Protein AF-A0A7W2U555-F1 (afdb_monomer)

Secondary structure (DSSP, 8-state):
-PPSEEEE-TTS-EEEE-EEEE-TTT--EEEE-

Foldseek 3Di:
DDDFAWDADPVGDIDTFDDWDQDPVPRDIDTDD

Sequence (33 aa):
MLKIGRYQHFKGNFYQVLHLATHSETEETMVVY

Mean predicted aligned error: 2.47 Å

pLDDT: mean 96.27, std 3.3, range [79.81, 98.31]

Structure (mmCIF, N/CA/C/O backbone):
data_AF-A0A7W2U555-F1
#
_entry.id   AF-A0A7W2U555-F1
#
loop_
_atom_site.group_PDB
_atom_site.id
_atom_site.type_symbol
_atom_site.label_atom_id
_atom_site.label_alt_id
_atom_site.label_comp_id
_atom_site.label_asym_id
_atom_site.label_entity_id
_atom_site.label_seq_id
_atom_site.pdbx_PDB_ins_code
_atom_site.Cartn_x
_atom_site.Cartn_y
_atom_site.Cartn_z
_atom_site.occupancy
_atom_site.B_iso_or_equiv
_atom_site.auth_seq_id
_atom_site.auth_comp_id
_atom_site.auth_asym_id
_atom_site.auth_atom_id
_atom_site.pdbx_PDB_model_num
ATOM 1 N N . MET A 1 1 ? 3.855 -8.240 6.090 1.00 79.81 1 MET A N 1
ATOM 2 C CA . MET A 1 1 ? 2.901 -8.422 4.976 1.00 79.81 1 MET A CA 1
ATOM 3 C C . MET A 1 1 ? 1.606 -7.713 5.352 1.00 79.81 1 MET A C 1
ATOM 5 O O . MET A 1 1 ? 1.106 -7.966 6.445 1.00 79.81 1 MET A O 1
ATOM 9 N N . LEU A 1 2 ? 1.138 -6.759 4.541 1.00 90.81 2 LEU A N 1
ATOM 10 C CA . LEU A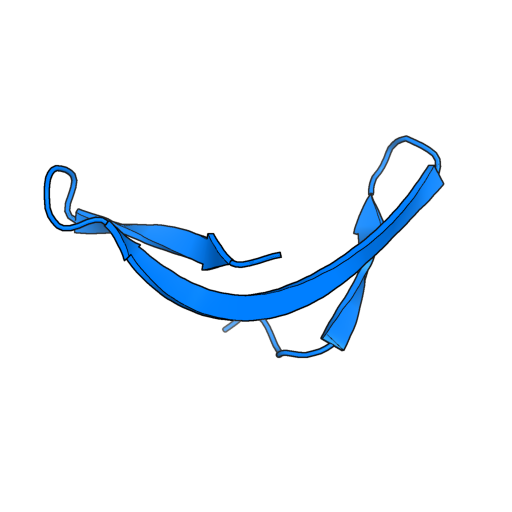 1 2 ? -0.111 -6.031 4.807 1.00 90.81 2 LEU A CA 1
ATOM 11 C C . LEU A 1 2 ? -1.297 -7.003 4.693 1.00 90.81 2 LEU A C 1
ATOM 13 O O . LEU A 1 2 ? -1.279 -7.884 3.834 1.00 90.81 2 LEU A O 1
ATOM 17 N N . LYS A 1 3 ? -2.301 -6.878 5.566 1.00 94.00 3 LYS A N 1
ATOM 18 C CA . LYS A 1 3 ? -3.502 -7.721 5.521 1.00 94.00 3 LYS A CA 1
ATOM 19 C C . LYS A 1 3 ? -4.586 -7.051 4.677 1.00 94.00 3 LYS A C 1
ATOM 21 O O . LYS A 1 3 ? -4.678 -5.831 4.632 1.00 94.00 3 LYS A O 1
ATOM 26 N N . ILE A 1 4 ? -5.423 -7.864 4.044 1.00 96.62 4 ILE A N 1
ATOM 27 C CA . ILE A 1 4 ? -6.674 -7.413 3.423 1.00 96.62 4 ILE A CA 1
ATOM 28 C C . ILE A 1 4 ? -7.608 -6.948 4.546 1.00 96.62 4 ILE A C 1
ATOM 30 O O . ILE A 1 4 ? -7.682 -7.595 5.595 1.00 96.62 4 ILE A O 1
ATOM 34 N N . GLY A 1 5 ? -8.302 -5.827 4.358 1.00 97.06 5 GLY A N 1
ATOM 35 C CA . GLY A 1 5 ? -9.149 -5.265 5.408 1.00 97.06 5 GLY A CA 1
ATOM 36 C C . GLY A 1 5 ? -9.414 -3.774 5.264 1.00 97.06 5 GLY A C 1
ATOM 37 O O . GLY A 1 5 ? -8.949 -3.121 4.333 1.00 97.06 5 GLY A O 1
ATOM 38 N N . ARG A 1 6 ? -10.165 -3.234 6.223 1.00 97.69 6 ARG A N 1
ATOM 39 C CA . ARG A 1 6 ? -10.482 -1.810 6.296 1.00 97.69 6 ARG A CA 1
ATOM 40 C C . ARG A 1 6 ? -9.366 -1.057 7.010 1.00 97.69 6 ARG A C 1
ATOM 42 O O . ARG A 1 6 ? -8.996 -1.407 8.128 1.00 97.69 6 ARG A O 1
ATOM 49 N N . TYR A 1 7 ? -8.890 0.010 6.386 1.00 97.44 7 TYR A N 1
ATOM 50 C CA . TYR A 1 7 ? -7.851 0.892 6.907 1.00 97.44 7 TYR A CA 1
ATOM 51 C C . TYR A 1 7 ? -8.352 2.333 6.949 1.00 97.44 7 TYR A C 1
ATOM 53 O O . TYR A 1 7 ? -9.219 2.731 6.171 1.00 97.44 7 TYR A O 1
ATOM 61 N N . GLN A 1 8 ? -7.799 3.121 7.867 1.00 97.56 8 GLN A N 1
ATOM 62 C CA . GLN A 1 8 ? -8.022 4.560 7.917 1.00 97.56 8 GLN A CA 1
ATOM 63 C C . GLN A 1 8 ? -6.819 5.267 7.295 1.00 97.56 8 GLN A C 1
ATOM 65 O O . GLN A 1 8 ? -5.681 5.076 7.722 1.00 97.56 8 GLN A O 1
ATOM 70 N N . HIS A 1 9 ? -7.069 6.078 6.275 1.00 96.25 9 HIS A N 1
ATOM 71 C CA . HIS A 1 9 ? -6.072 6.974 5.716 1.00 96.25 9 HIS A CA 1
ATOM 72 C C . HIS A 1 9 ? -5.718 8.051 6.740 1.00 96.25 9 HIS A C 1
ATOM 74 O O . HIS A 1 9 ? -6.572 8.489 7.510 1.00 96.25 9 HIS A O 1
ATOM 80 N N . PHE A 1 10 ? -4.485 8.553 6.705 1.00 96.06 10 PHE A N 1
ATOM 81 C CA . P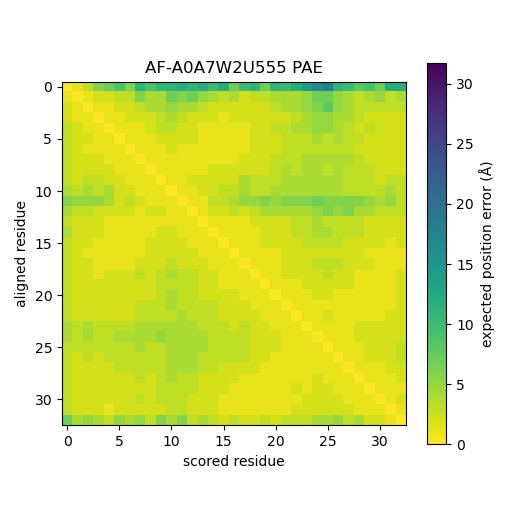HE A 1 10 ? -4.027 9.562 7.665 1.00 96.06 10 PHE A CA 1
ATOM 82 C C . PHE A 1 10 ? -4.864 10.858 7.638 1.00 96.06 10 PHE A C 1
ATOM 84 O O . PHE A 1 10 ? -4.909 11.585 8.622 1.00 96.06 10 PHE A O 1
ATOM 91 N N . LYS A 1 11 ? -5.567 11.131 6.526 1.00 97.50 11 LYS A N 1
ATOM 92 C CA . LYS A 1 11 ? -6.526 12.249 6.388 1.00 97.50 11 LYS A CA 1
ATOM 93 C C . LYS A 1 11 ? -7.933 11.946 6.935 1.00 97.50 11 LYS A C 1
ATOM 95 O O . LYS A 1 11 ? -8.856 12.707 6.679 1.00 97.50 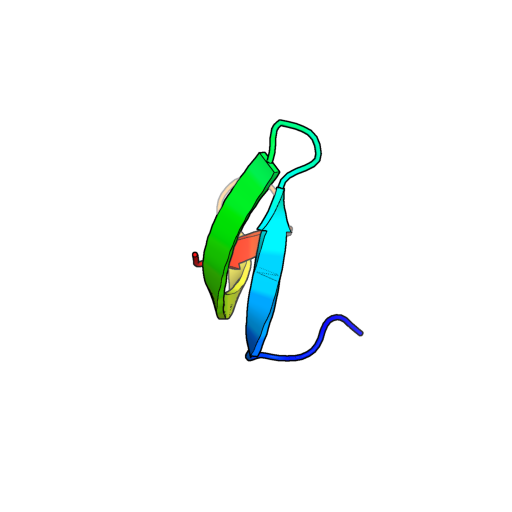11 LYS A O 1
ATOM 100 N N . GLY A 1 12 ? -8.125 10.828 7.629 1.00 97.25 12 GLY A N 1
ATOM 101 C CA . GLY A 1 12 ? -9.363 10.476 8.330 1.00 97.25 12 GLY A CA 1
ATOM 102 C C . GLY A 1 12 ? -10.326 9.562 7.565 1.00 97.25 12 GLY A C 1
ATOM 103 O O . GLY A 1 12 ? -11.071 8.827 8.210 1.00 97.25 12 GLY A O 1
ATOM 104 N N . ASN A 1 13 ? -10.291 9.546 6.228 1.00 97.62 13 ASN A N 1
ATOM 105 C CA . ASN A 1 13 ? -11.166 8.697 5.407 1.00 97.62 13 ASN A CA 1
ATOM 106 C C . ASN A 1 13 ? -10.823 7.205 5.528 1.00 97.62 13 ASN A C 1
ATOM 108 O O . ASN A 1 13 ? -9.658 6.838 5.665 1.00 97.62 13 ASN A O 1
ATOM 112 N N . PHE A 1 14 ? -11.832 6.338 5.423 1.00 97.81 14 PHE A N 1
ATOM 113 C CA . PHE A 1 14 ? -11.647 4.886 5.413 1.00 97.81 14 PHE A CA 1
ATOM 114 C C . PHE A 1 14 ? -11.606 4.331 3.992 1.00 97.81 14 PHE A C 1
ATOM 116 O O . PHE A 1 14 ? -12.367 4.777 3.137 1.00 97.81 14 PHE A O 1
ATOM 123 N N . TYR A 1 15 ? -10.775 3.311 3.788 1.00 97.12 15 TYR A N 1
ATOM 124 C CA . TYR A 1 15 ? -10.657 2.561 2.536 1.00 97.12 15 TYR A CA 1
ATOM 125 C C . TYR A 1 15 ? -10.520 1.066 2.835 1.00 97.12 15 TYR A C 1
ATOM 127 O O . TYR A 1 15 ? -10.189 0.679 3.961 1.00 97.12 15 TYR A O 1
ATOM 135 N N . GLN A 1 16 ? -10.792 0.222 1.844 1.00 97.38 16 GLN A N 1
ATOM 136 C CA . GLN A 1 16 ? -10.747 -1.230 1.976 1.00 97.38 16 GLN A CA 1
ATOM 137 C C . GLN A 1 16 ? -9.634 -1.774 1.088 1.00 97.38 16 GLN A C 1
ATOM 139 O O . GLN A 1 16 ? -9.759 -1.782 -0.124 1.00 97.38 16 GLN A O 1
ATOM 144 N N . VAL A 1 17 ? -8.576 -2.304 1.690 1.00 97.25 17 VAL A N 1
ATOM 145 C CA . VAL A 1 17 ? -7.569 -3.060 0.946 1.00 97.25 17 VAL A CA 1
ATOM 146 C C . VAL A 1 17 ? -8.209 -4.354 0.463 1.00 97.25 17 VAL A C 1
ATOM 148 O O . VAL A 1 17 ? -8.666 -5.154 1.286 1.00 97.25 17 VAL A O 1
ATOM 151 N N . LEU A 1 18 ? -8.239 -4.541 -0.854 1.00 97.44 18 LEU A N 1
ATOM 152 C CA . LEU A 1 18 ? -8.752 -5.733 -1.525 1.00 97.44 18 LEU A CA 1
ATOM 153 C C . LEU A 1 18 ? -7.626 -6.742 -1.760 1.00 97.44 18 LEU A C 1
ATOM 155 O O . LEU A 1 18 ? -7.776 -7.910 -1.416 1.00 97.44 18 LEU A O 1
ATOM 159 N N . HIS A 1 19 ? -6.494 -6.287 -2.309 1.00 96.62 19 HIS A N 1
ATOM 160 C CA . HIS A 1 19 ? -5.365 -7.142 -2.687 1.00 96.62 19 HIS A CA 1
ATOM 161 C C . HIS A 1 19 ? -4.024 -6.402 -2.585 1.00 96.62 19 HIS A C 1
ATOM 163 O O . HIS A 1 19 ? -3.967 -5.170 -2.595 1.00 96.62 19 HIS A O 1
ATOM 169 N N . LEU A 1 20 ? -2.940 -7.177 -2.537 1.00 96.31 20 LEU A N 1
ATOM 170 C CA . LEU A 1 20 ? -1.592 -6.710 -2.851 1.00 96.31 20 LEU A CA 1
ATOM 171 C C . LEU A 1 20 ? -1.245 -7.192 -4.256 1.00 96.31 20 LEU A C 1
ATOM 173 O O . LEU A 1 20 ? -1.425 -8.374 -4.549 1.00 96.31 20 LEU A O 1
ATOM 177 N N . ALA A 1 21 ? -0.763 -6.292 -5.104 1.00 96.50 21 ALA A N 1
ATOM 178 C CA . ALA A 1 21 ? -0.388 -6.601 -6.477 1.00 96.50 21 ALA A CA 1
ATOM 179 C C . ALA A 1 21 ? 1.035 -6.122 -6.760 1.00 96.50 21 ALA A C 1
ATOM 181 O O . ALA A 1 21 ? 1.482 -5.121 -6.202 1.00 96.50 21 ALA A O 1
ATOM 182 N N . THR A 1 22 ? 1.732 -6.829 -7.643 1.00 97.81 22 THR A N 1
ATOM 183 C CA . THR A 1 22 ? 3.005 -6.371 -8.203 1.00 97.81 22 THR A CA 1
ATOM 184 C C . THR A 1 22 ? 2.710 -5.554 -9.452 1.00 97.81 22 THR A C 1
ATOM 186 O O . THR A 1 22 ? 2.050 -6.044 -10.370 1.00 97.81 22 THR A O 1
ATOM 189 N N . HIS A 1 23 ? 3.177 -4.311 -9.486 1.00 98.00 23 HIS A N 1
ATOM 190 C CA . HIS A 1 23 ? 3.068 -3.468 -10.665 1.00 98.00 23 HIS A CA 1
ATOM 191 C C . HIS A 1 23 ? 4.010 -3.991 -11.753 1.00 98.00 23 HIS A C 1
ATOM 193 O O . HIS A 1 23 ? 5.213 -4.064 -11.538 1.00 98.00 23 HIS A O 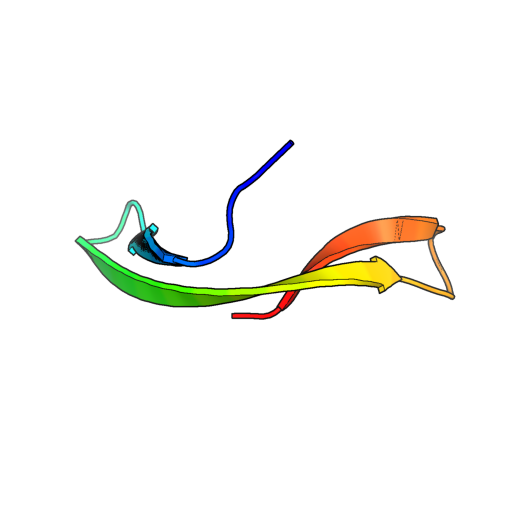1
ATOM 199 N N . SER A 1 24 ? 3.486 -4.389 -12.913 1.00 97.56 24 SER A N 1
ATOM 200 C CA . SER A 1 24 ? 4.277 -5.106 -13.927 1.00 97.56 24 SER A CA 1
ATOM 201 C C . SER A 1 24 ? 5.369 -4.265 -14.584 1.00 97.56 24 SER A C 1
ATOM 203 O O . SER A 1 24 ? 6.339 -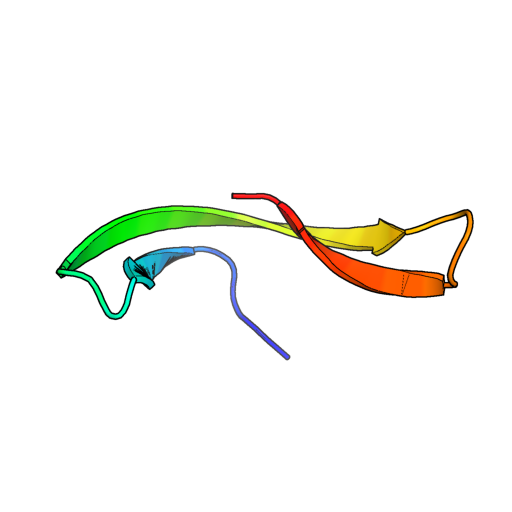4.824 -15.079 1.00 97.56 24 SER A O 1
ATOM 205 N N . GLU A 1 25 ? 5.214 -2.940 -14.616 1.00 98.31 25 GLU A N 1
ATOM 206 C CA . GLU A 1 25 ? 6.190 -2.045 -15.250 1.00 98.31 25 GLU A CA 1
ATOM 207 C C . GLU A 1 25 ? 7.340 -1.660 -14.310 1.00 98.31 25 GLU A C 1
ATOM 209 O O . GLU A 1 25 ? 8.440 -1.388 -14.781 1.00 98.31 25 GLU A O 1
ATOM 214 N N . THR A 1 26 ? 7.099 -1.627 -12.992 1.00 98.00 26 THR A N 1
ATOM 215 C C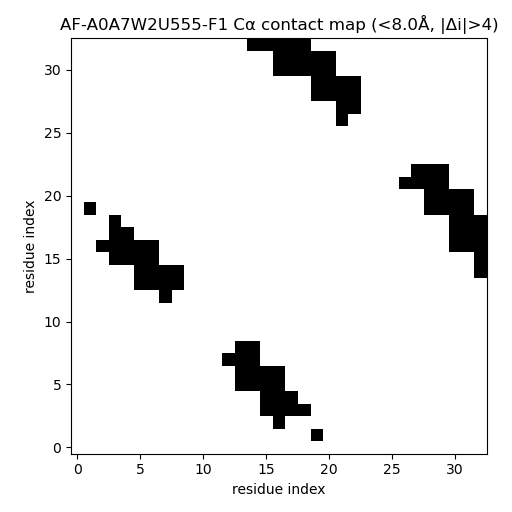A . THR A 1 26 ? 8.094 -1.177 -11.994 1.00 98.00 26 THR A CA 1
ATOM 216 C C . THR A 1 26 ? 8.492 -2.246 -10.979 1.00 98.00 26 THR A C 1
ATOM 218 O O . THR A 1 26 ? 9.389 -2.016 -10.177 1.00 98.00 26 THR A O 1
ATOM 221 N N . GLU A 1 27 ? 7.829 -3.404 -10.994 1.00 97.94 27 GLU A N 1
ATOM 222 C CA . GLU A 1 27 ? 7.960 -4.504 -10.026 1.00 97.94 27 GLU A CA 1
ATOM 223 C C . GLU A 1 27 ? 7.650 -4.122 -8.564 1.00 97.94 27 GLU A C 1
ATOM 225 O O . GLU A 1 27 ? 7.862 -4.902 -7.632 1.00 97.94 27 GLU A O 1
ATOM 230 N N . GLU A 1 28 ? 7.082 -2.940 -8.335 1.00 98.12 28 GLU A N 1
ATOM 231 C CA . GLU A 1 28 ? 6.754 -2.459 -6.997 1.00 98.12 28 GLU A CA 1
ATOM 232 C C . GLU A 1 28 ? 5.503 -3.149 -6.441 1.00 98.12 28 GLU A C 1
ATOM 234 O O . GLU A 1 28 ? 4.535 -3.429 -7.150 1.00 98.12 28 GLU A O 1
ATOM 239 N N . THR A 1 29 ? 5.490 -3.396 -5.130 1.00 96.88 29 THR A N 1
ATOM 240 C CA . THR A 1 29 ? 4.287 -3.887 -4.447 1.00 96.88 29 THR A CA 1
ATOM 241 C C . THR A 1 29 ? 3.334 -2.727 -4.185 1.00 96.88 29 THR A C 1
ATOM 243 O O . THR A 1 29 ? 3.663 -1.803 -3.442 1.00 96.88 29 THR A O 1
ATOM 246 N N . MET A 1 30 ? 2.127 -2.808 -4.735 1.00 96.62 30 MET A N 1
ATOM 247 C CA . MET A 1 30 ? 1.079 -1.806 -4.579 1.00 96.62 30 MET A CA 1
ATOM 248 C C . MET A 1 30 ? -0.156 -2.380 -3.884 1.00 96.62 30 MET A C 1
ATOM 250 O O . MET A 1 30 ? -0.443 -3.580 -3.922 1.00 96.62 30 MET A O 1
ATOM 254 N N . VAL A 1 31 ? -0.901 -1.487 -3.239 1.00 97.00 31 VAL A N 1
ATOM 255 C CA . VAL A 1 31 ? -2.183 -1.791 -2.607 1.00 97.00 31 VAL A CA 1
ATOM 256 C C . VAL A 1 31 ? -3.301 -1.523 -3.606 1.00 97.00 31 VAL A C 1
ATOM 258 O O . VAL A 1 31 ? -3.402 -0.418 -4.134 1.00 97.00 31 VAL A O 1
ATOM 261 N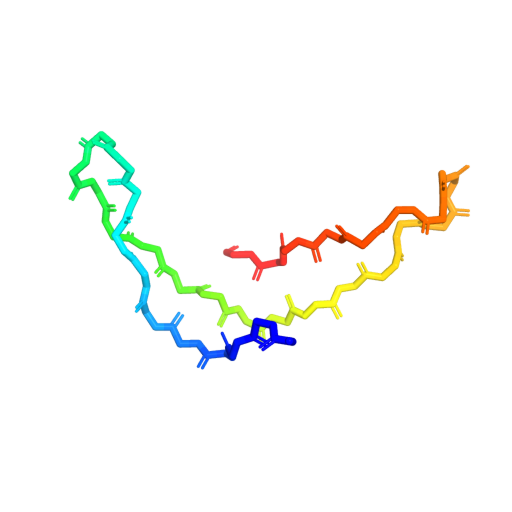 N . VAL A 1 32 ? -4.171 -2.509 -3.809 1.00 96.19 32 VAL A N 1
ATOM 262 C CA . VAL A 1 32 ? -5.450 -2.326 -4.505 1.00 96.19 32 VAL A CA 1
ATOM 263 C C . VAL A 1 32 ? -6.503 -2.011 -3.442 1.00 96.19 32 VAL A C 1
ATOM 265 O O . VAL A 1 32 ? -6.755 -2.856 -2.576 1.00 96.19 32 VAL A O 1
ATOM 268 N N . TYR A 1 33 ? -7.056 -0.795 -3.469 1.00 92.44 33 TYR A N 1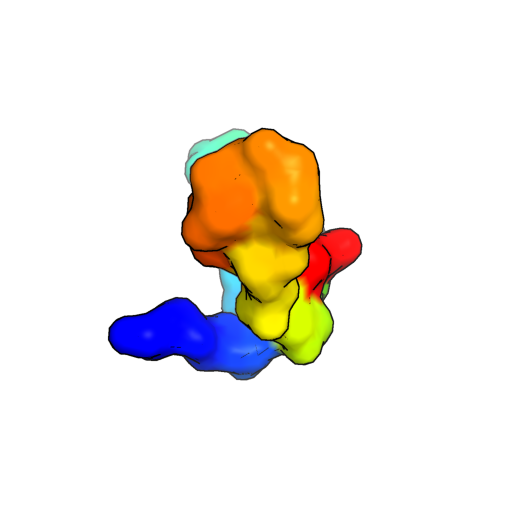
ATOM 269 C CA . TYR A 1 33 ? -7.969 -0.242 -2.458 1.00 92.44 33 TYR A CA 1
ATOM 270 C C . TYR A 1 33 ? -9.304 0.231 -3.041 1.00 92.44 33 TYR A C 1
ATOM 272 O O . TYR A 1 33 ? -9.381 0.380 -4.280 1.00 92.44 33 TYR A O 1
#

Nearest PDB structures (foldseek):
  3be3-assembly1_B-2  TM=9.482E-01  e=4.017E-01  Bordetella bronchiseptica RB50
  4ec7-assembly1_B  TM=5.715E-01  e=2.040E+00  Naja atra
  4efv-assembly1_B  TM=5.785E-01  e=4.171E+00  Lama glama
  6az5-assembly1_A  TM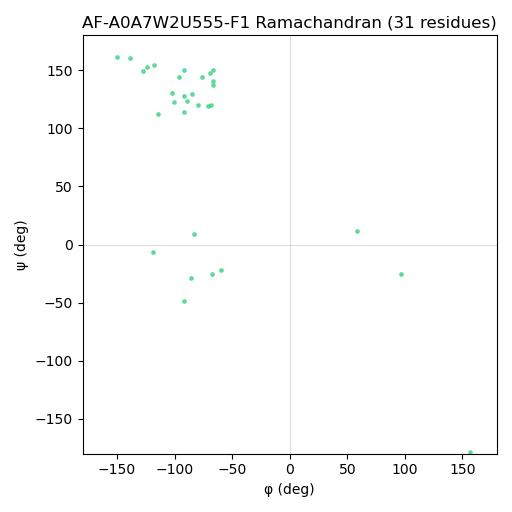=4.303E-01  e=9.099E+00  Agathobacter rectalis DSM 17629

Radius of gyration: 10.8 Å; Cα contacts (8 Å, |Δi|>4): 48; chains: 1; bounding box: 20×21×24 Å

Solvent-accessible surface area (backbone atoms only — not comparable to full-atom values): 2220 Å² total; per-residue (Å²): 132,88,73,71,42,80,45,71,45,96,88,70,53,75,49,45,38,72,46,80,46,67,39,87,91,74,68,44,82,42,79,42,99